Protein AF-A0AAU2QBM1-F1 (afdb_monomer_lite)

Structure (mmCIF, N/CA/C/O backbone):
data_AF-A0AAU2QBM1-F1
#
_entry.id   AF-A0AAU2QBM1-F1
#
loop_
_atom_site.group_PDB
_atom_site.id
_atom_site.type_symbol
_atom_site.label_atom_id
_atom_site.label_alt_id
_atom_site.label_comp_id
_atom_site.label_asym_id
_atom_site.label_entity_id
_atom_site.label_seq_id
_atom_site.pdbx_PDB_ins_code
_atom_site.Cartn_x
_atom_site.Cartn_y
_atom_site.Cartn_z
_atom_site.occupancy
_atom_site.B_iso_or_equiv
_atom_site.auth_seq_id
_atom_site.auth_comp_id
_atom_site.auth_asym_id
_atom_site.auth_atom_id
_atom_site.pdbx_PDB_model_num
ATOM 1 N N . MET A 1 1 ? -12.060 -8.589 1.782 1.00 84.38 1 MET A N 1
ATOM 2 C CA . MET A 1 1 ? -11.756 -8.200 0.388 1.00 84.38 1 MET A CA 1
ATOM 3 C C . MET A 1 1 ? -10.294 -7.790 0.314 1.00 84.38 1 MET A C 1
ATOM 5 O O . MET A 1 1 ? -9.811 -7.273 1.312 1.00 84.38 1 MET A O 1
ATOM 9 N N . ALA A 1 2 ? -9.601 -8.033 -0.800 1.00 94.75 2 ALA A N 1
ATOM 10 C CA . ALA A 1 2 ? -8.190 -7.682 -0.971 1.00 94.75 2 ALA A CA 1
ATOM 11 C C . ALA A 1 2 ? -7.940 -7.076 -2.361 1.00 94.75 2 ALA A C 1
ATOM 13 O O . ALA A 1 2 ? -8.653 -7.408 -3.308 1.00 94.75 2 ALA A O 1
ATOM 14 N N . LEU A 1 3 ? -6.931 -6.208 -2.459 1.00 97.38 3 LEU A N 1
ATOM 15 C CA . LEU A 1 3 ? -6.384 -5.665 -3.703 1.00 97.38 3 LEU A CA 1
ATOM 16 C C . LEU A 1 3 ? -4.917 -6.092 -3.802 1.00 97.38 3 LEU A C 1
ATOM 18 O O . LEU A 1 3 ? -4.170 -5.918 -2.843 1.00 97.38 3 LEU A O 1
ATOM 22 N N . ALA A 1 4 ? -4.524 -6.622 -4.955 1.00 97.75 4 ALA A N 1
ATOM 23 C CA . ALA A 1 4 ? -3.133 -6.844 -5.329 1.00 97.75 4 ALA A CA 1
ATOM 24 C C . ALA A 1 4 ? -2.835 -6.013 -6.583 1.00 97.75 4 ALA A C 1
ATOM 26 O O . ALA A 1 4 ? -3.714 -5.862 -7.434 1.00 97.75 4 ALA A O 1
ATOM 27 N N . PHE A 1 5 ? -1.631 -5.457 -6.674 1.00 97.06 5 PHE A N 1
ATOM 28 C CA . PHE A 1 5 ? -1.228 -4.550 -7.747 1.00 97.06 5 PHE A CA 1
ATOM 29 C C . PHE A 1 5 ? 0.229 -4.793 -8.155 1.00 97.06 5 PHE A C 1
ATOM 31 O O . PHE A 1 5 ? 1.019 -5.302 -7.360 1.00 97.06 5 PHE A O 1
ATOM 38 N N . ASP A 1 6 ? 0.568 -4.403 -9.387 1.00 96.81 6 ASP A N 1
ATOM 39 C CA . ASP A 1 6 ? 1.933 -4.421 -9.920 1.00 96.81 6 ASP A CA 1
ATOM 40 C C . ASP A 1 6 ? 2.498 -2.988 -10.011 1.00 96.81 6 ASP A C 1
ATOM 42 O O . ASP A 1 6 ? 1.764 -2.054 -10.337 1.00 96.81 6 ASP A O 1
ATOM 46 N N . THR A 1 7 ? 3.809 -2.818 -9.823 1.00 95.62 7 THR A N 1
ATOM 47 C CA . THR A 1 7 ? 4.526 -1.527 -9.922 1.00 95.62 7 THR A CA 1
ATOM 48 C C . THR A 1 7 ? 5.502 -1.560 -11.094 1.00 95.62 7 THR A C 1
ATOM 50 O O . THR A 1 7 ? 6.474 -2.307 -11.017 1.00 95.62 7 THR A O 1
ATOM 53 N N . TYR A 1 8 ? 5.283 -0.808 -12.186 1.00 96.81 8 TYR A N 1
ATOM 54 C CA . TYR A 1 8 ? 6.152 -0.807 -13.397 1.00 96.81 8 TYR A CA 1
ATOM 55 C C . TYR A 1 8 ? 6.416 -2.205 -14.011 1.00 96.81 8 TYR A C 1
ATOM 57 O O . TYR A 1 8 ? 7.323 -2.417 -14.826 1.00 96.81 8 TYR A O 1
ATOM 65 N N . ASN A 1 9 ? 5.610 -3.182 -13.606 1.00 96.38 9 ASN A N 1
ATOM 66 C CA . ASN A 1 9 ? 5.721 -4.603 -13.893 1.00 96.38 9 ASN A CA 1
ATOM 67 C C . ASN A 1 9 ? 4.333 -5.149 -14.246 1.00 96.38 9 ASN A C 1
ATOM 69 O O . ASN A 1 9 ? 3.334 -4.436 -14.150 1.00 96.38 9 ASN A O 1
ATOM 73 N N . GLY A 1 10 ? 4.284 -6.413 -14.677 1.00 95.69 10 GLY A N 1
ATOM 74 C CA . GLY A 1 10 ? 3.030 -7.100 -14.985 1.00 95.69 10 GLY A CA 1
ATOM 75 C C . GLY A 1 10 ? 2.148 -6.309 -15.953 1.00 95.69 10 GLY A C 1
ATOM 76 O O . GLY A 1 10 ? 2.614 -5.885 -17.017 1.00 95.69 10 GLY A O 1
ATOM 77 N N . TYR A 1 11 ? 0.888 -6.101 -15.571 1.00 96.94 11 TYR A N 1
ATOM 78 C CA . TYR A 1 11 ? -0.088 -5.372 -16.392 1.00 96.94 11 TYR A CA 1
ATOM 79 C C . TYR A 1 11 ? -0.154 -3.869 -16.100 1.00 96.94 11 TYR A C 1
ATOM 81 O O . TYR A 1 11 ? -0.832 -3.142 -16.827 1.00 96.94 11 TYR A O 1
ATOM 89 N N . SER A 1 12 ? 0.558 -3.390 -15.080 1.00 96.50 12 SER A N 1
ATOM 90 C CA . SER A 1 12 ? 0.674 -1.957 -14.817 1.00 96.50 12 SER A CA 1
ATOM 91 C C . SER A 1 12 ? 1.526 -1.262 -15.883 1.00 96.50 12 SER A C 1
ATOM 93 O O . SER A 1 12 ? 2.405 -1.859 -16.515 1.00 96.50 12 SER A O 1
ATOM 95 N N . GLY A 1 13 ? 1.235 0.020 -16.107 1.00 96.50 13 GLY A N 1
ATOM 96 C CA . GLY A 1 13 ? 2.022 0.883 -16.988 1.00 96.50 13 GLY A CA 1
ATOM 97 C C . GLY A 1 13 ? 3.340 1.345 -16.354 1.00 96.50 13 GLY A C 1
ATOM 98 O O . GLY A 1 13 ? 3.752 0.845 -15.310 1.00 96.50 13 GLY A O 1
ATOM 99 N N . GLY A 1 14 ? 3.972 2.336 -16.988 1.00 95.19 14 GLY A N 1
ATOM 100 C CA . GLY A 1 14 ? 5.231 2.946 -16.546 1.00 95.19 14 GLY A CA 1
ATOM 101 C C . GLY A 1 14 ? 6.395 2.625 -17.485 1.00 95.19 14 GLY A C 1
ATOM 102 O O . GLY A 1 14 ? 6.496 1.511 -17.986 1.00 95.19 14 GLY A O 1
ATOM 103 N N . GLU A 1 15 ? 7.263 3.607 -17.732 1.00 95.50 15 GLU A N 1
ATOM 104 C CA . GLU A 1 15 ? 8.471 3.453 -18.549 1.00 95.50 15 GLU A CA 1
ATOM 105 C C . GLU A 1 15 ? 9.669 4.174 -17.898 1.00 95.50 15 GLU A C 1
ATOM 107 O O . GLU A 1 15 ?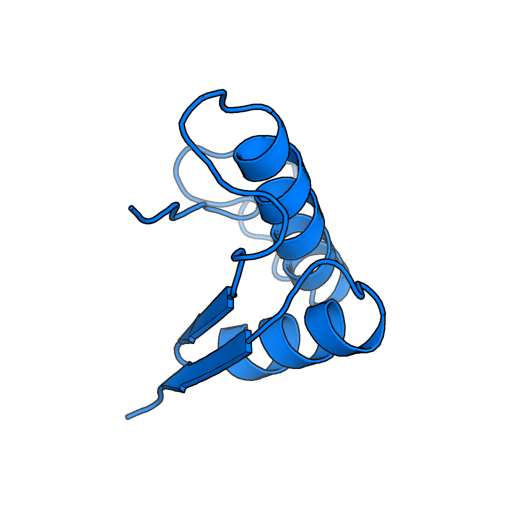 9.486 5.275 -17.367 1.00 95.50 15 GLU A O 1
ATOM 112 N N . PRO A 1 16 ? 10.890 3.604 -17.949 1.00 95.38 16 PRO A N 1
ATOM 113 C CA . PRO A 1 16 ? 11.206 2.273 -18.478 1.00 95.38 16 PRO A CA 1
ATOM 114 C C . PRO A 1 16 ? 10.593 1.125 -17.652 1.00 95.38 16 PRO A C 1
ATOM 116 O O . PRO A 1 16 ? 10.409 1.238 -16.441 1.00 95.38 16 PRO A O 1
ATOM 119 N N . ARG A 1 17 ? 10.257 0.007 -18.304 1.00 96.75 17 ARG A N 1
ATOM 120 C CA . ARG A 1 17 ? 9.747 -1.204 -17.626 1.00 96.75 17 ARG A CA 1
ATOM 121 C C . ARG A 1 17 ? 10.751 -1.779 -16.621 1.00 96.75 17 ARG A C 1
ATOM 123 O O . ARG A 1 17 ? 11.961 -1.634 -16.784 1.00 96.75 17 ARG A O 1
ATOM 130 N N . HIS A 1 18 ? 10.236 -2.502 -15.622 1.00 94.75 18 HIS A N 1
ATOM 131 C CA . HIS A 1 18 ? 11.029 -3.233 -14.621 1.00 94.75 18 HIS A CA 1
ATOM 132 C C . HIS A 1 18 ? 11.904 -2.344 -13.723 1.00 94.75 18 HIS A C 1
ATOM 134 O O . HIS A 1 18 ? 12.939 -2.782 -13.215 1.00 94.75 18 HIS A O 1
ATOM 140 N N . ILE A 1 19 ? 11.481 -1.099 -13.491 1.00 95.56 19 ILE A N 1
ATOM 141 C CA . ILE A 1 19 ? 12.088 -0.257 -12.461 1.00 95.56 19 ILE A CA 1
ATOM 142 C C . ILE A 1 19 ? 11.678 -0.762 -11.078 1.00 95.56 19 ILE A C 1
ATOM 144 O O . ILE A 1 19 ? 10.499 -0.960 -10.793 1.00 95.56 19 ILE A O 1
ATOM 148 N N . SER A 1 20 ? 12.670 -0.861 -10.196 1.00 93.31 20 SER A N 1
ATOM 149 C CA . SER A 1 20 ? 12.479 -1.059 -8.763 1.00 93.31 20 SER A CA 1
ATOM 150 C C . SER A 1 20 ? 12.913 0.202 -8.025 1.00 93.31 20 SER A C 1
ATOM 152 O O . SER A 1 20 ? 14.106 0.468 -7.892 1.00 93.31 20 SER A O 1
ATOM 154 N N . SER A 1 21 ? 11.946 0.986 -7.549 1.00 95.00 21 SER A N 1
ATOM 155 C CA . SER A 1 21 ? 12.193 2.202 -6.770 1.00 95.00 21 SER A CA 1
ATOM 156 C C . SER A 1 21 ? 11.410 2.150 -5.469 1.00 95.00 21 SER A C 1
ATOM 158 O O . SER A 1 21 ? 10.186 2.054 -5.491 1.00 95.00 21 SER A O 1
ATOM 160 N N . ALA A 1 22 ? 12.112 2.255 -4.338 1.00 94.50 22 ALA A N 1
ATOM 161 C CA . ALA A 1 22 ? 11.493 2.241 -3.013 1.00 94.50 22 ALA A CA 1
ATOM 162 C C . ALA A 1 22 ? 10.423 3.332 -2.863 1.00 94.50 22 ALA A C 1
ATOM 164 O O . ALA A 1 22 ? 9.372 3.082 -2.286 1.00 94.50 22 ALA A O 1
ATOM 165 N N . VAL A 1 23 ? 10.667 4.517 -3.429 1.00 96.06 23 VAL A N 1
ATOM 166 C CA . VAL A 1 23 ? 9.715 5.635 -3.381 1.00 96.06 23 VAL A CA 1
ATOM 167 C C . VAL A 1 23 ? 8.445 5.303 -4.162 1.00 96.06 23 VAL A C 1
ATOM 169 O O . VAL A 1 23 ? 7.353 5.531 -3.661 1.00 96.06 23 VAL A O 1
ATOM 172 N N . ILE A 1 24 ? 8.580 4.710 -5.354 1.00 96.75 24 ILE A N 1
ATOM 173 C CA . ILE A 1 24 ? 7.424 4.329 -6.179 1.00 96.75 24 ILE A CA 1
ATOM 174 C C . ILE A 1 24 ? 6.622 3.219 -5.491 1.00 96.75 24 ILE A C 1
ATOM 176 O O . ILE A 1 24 ? 5.405 3.308 -5.422 1.00 96.75 24 ILE A O 1
ATOM 180 N N . PHE A 1 25 ? 7.287 2.214 -4.912 1.00 96.62 25 PHE A N 1
ATOM 181 C CA . PHE A 1 25 ? 6.590 1.154 -4.178 1.00 96.62 25 PHE A CA 1
ATOM 182 C C . PHE A 1 25 ? 5.794 1.683 -2.980 1.00 96.62 25 PHE A C 1
ATOM 184 O O . PHE A 1 25 ? 4.695 1.201 -2.725 1.00 96.62 25 PHE A O 1
ATOM 191 N N . VAL A 1 26 ? 6.341 2.653 -2.239 1.00 98.12 26 VAL A N 1
ATOM 192 C CA . VAL A 1 26 ? 5.627 3.312 -1.134 1.00 98.12 26 VAL A CA 1
ATOM 193 C C . VAL A 1 26 ? 4.412 4.078 -1.662 1.00 98.12 26 VAL A C 1
ATOM 195 O O . VAL A 1 26 ? 3.320 3.929 -1.117 1.00 98.12 26 VAL A O 1
ATOM 198 N N . GLU A 1 27 ? 4.576 4.829 -2.751 1.00 98.06 27 GLU A N 1
ATOM 199 C CA . GLU A 1 27 ? 3.483 5.589 -3.363 1.00 98.06 27 GLU A CA 1
ATOM 200 C C . GLU A 1 27 ? 2.359 4.689 -3.891 1.00 98.06 27 GLU A C 1
ATOM 202 O O . GLU A 1 27 ? 1.181 4.998 -3.717 1.00 98.06 27 GLU A O 1
ATOM 207 N N . ASP A 1 28 ? 2.688 3.525 -4.449 1.00 97.81 28 ASP A N 1
ATOM 208 C CA . ASP A 1 28 ? 1.677 2.583 -4.929 1.00 97.81 28 ASP A CA 1
ATOM 209 C C . ASP A 1 28 ? 0.805 2.023 -3.792 1.00 97.81 28 ASP A C 1
ATOM 211 O O . ASP A 1 28 ? -0.383 1.757 -4.001 1.00 97.81 28 ASP A O 1
ATOM 215 N N . PHE A 1 29 ? 1.327 1.912 -2.561 1.00 98.31 29 PHE A N 1
ATOM 216 C CA . PHE A 1 29 ? 0.478 1.615 -1.401 1.00 98.31 29 PHE A CA 1
ATOM 217 C C . PHE A 1 29 ? -0.526 2.744 -1.134 1.00 98.31 29 PHE A C 1
ATOM 219 O O . PHE A 1 29 ? -1.700 2.453 -0.890 1.00 98.31 29 PHE A O 1
ATOM 226 N N . HIS A 1 30 ? -0.110 4.012 -1.218 1.00 98.38 30 HIS A N 1
ATOM 227 C CA . HIS A 1 30 ? -1.014 5.161 -1.068 1.00 98.38 30 HIS A CA 1
ATOM 228 C C . HIS A 1 30 ? -2.081 5.185 -2.168 1.00 98.38 30 HIS A C 1
ATOM 230 O O . HIS A 1 30 ? -3.270 5.323 -1.866 1.00 98.38 30 HIS A O 1
ATOM 236 N N . ALA A 1 31 ? -1.687 4.937 -3.419 1.00 98.38 31 ALA A N 1
ATOM 237 C CA . ALA A 1 31 ? -2.608 4.826 -4.547 1.00 98.38 31 ALA A CA 1
ATOM 238 C C . ALA A 1 31 ? -3.606 3.665 -4.370 1.00 98.38 31 ALA A C 1
ATOM 240 O O . ALA A 1 31 ? -4.793 3.797 -4.686 1.00 98.38 31 ALA A O 1
ATOM 241 N N . GLY A 1 32 ? -3.162 2.535 -3.811 1.00 98.12 32 GLY A N 1
ATOM 242 C CA . GLY A 1 32 ? -4.031 1.415 -3.446 1.00 98.12 32 GLY A CA 1
ATOM 243 C C . GLY A 1 32 ? -5.070 1.790 -2.384 1.00 98.12 32 GLY A C 1
ATOM 244 O O . GLY A 1 32 ? -6.248 1.449 -2.527 1.00 98.12 32 GLY A O 1
ATOM 245 N N . VAL A 1 33 ? -4.664 2.534 -1.348 1.00 98.38 33 VAL A N 1
ATOM 246 C CA . VAL A 1 33 ? -5.567 3.070 -0.311 1.00 98.38 33 VAL A CA 1
ATOM 247 C C . VAL A 1 33 ? -6.583 4.038 -0.922 1.00 98.38 33 VAL A C 1
ATOM 249 O O . VAL A 1 33 ? -7.777 3.938 -0.623 1.00 98.38 33 VAL A O 1
ATOM 252 N N . ASP A 1 34 ? -6.144 4.928 -1.815 1.00 98.19 34 ASP A N 1
ATOM 253 C CA . ASP A 1 34 ? -7.022 5.851 -2.540 1.00 98.19 34 ASP A CA 1
ATOM 254 C C . ASP A 1 34 ? -8.069 5.103 -3.360 1.00 98.19 34 ASP A C 1
ATOM 256 O O . ASP A 1 34 ? -9.272 5.347 -3.212 1.00 98.19 34 ASP A O 1
ATOM 260 N N .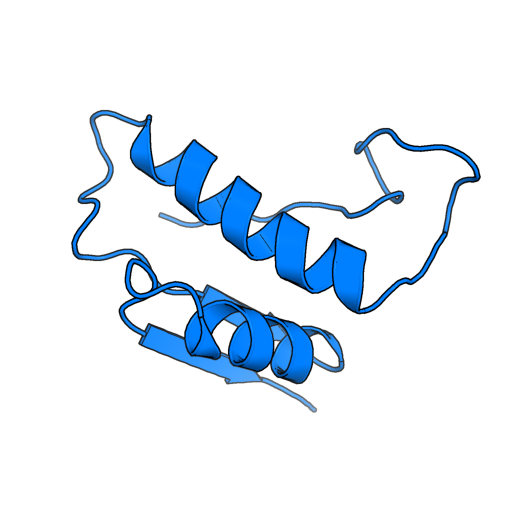 TYR A 1 35 ? -7.624 4.145 -4.177 1.00 98.12 35 TYR A N 1
ATOM 261 C CA . TYR A 1 35 ? -8.505 3.340 -5.011 1.00 98.12 35 TYR A CA 1
ATOM 262 C C . TYR A 1 35 ? -9.538 2.584 -4.175 1.00 98.12 35 TYR A C 1
ATOM 264 O O . TYR A 1 35 ? -10.738 2.658 -4.469 1.00 98.12 35 TYR A O 1
ATOM 272 N N . LEU A 1 36 ? -9.101 1.893 -3.116 1.00 97.81 36 LEU A N 1
ATOM 273 C CA . LEU A 1 36 ? -9.995 1.169 -2.212 1.00 97.81 36 LEU A CA 1
ATOM 274 C C . LEU A 1 36 ? -11.011 2.111 -1.571 1.00 97.81 36 LEU A C 1
ATOM 276 O O . LEU A 1 36 ? -12.197 1.791 -1.531 1.00 97.81 36 LEU A O 1
ATOM 280 N N . GLY A 1 37 ? -10.579 3.300 -1.156 1.00 96.56 37 GLY A N 1
ATOM 281 C CA . GLY A 1 37 ? -11.456 4.282 -0.537 1.00 96.56 37 GLY A CA 1
ATOM 282 C C . GLY A 1 37 ? -12.526 4.871 -1.464 1.00 96.56 37 GLY A C 1
ATOM 283 O O . GLY A 1 37 ? -13.435 5.537 -0.970 1.00 96.56 37 GLY A O 1
ATOM 284 N N . THR A 1 38 ? -12.444 4.654 -2.780 1.00 97.19 38 THR A N 1
ATOM 285 C CA . THR A 1 38 ? -13.492 5.059 -3.741 1.00 97.19 38 THR A CA 1
ATOM 286 C C . THR A 1 38 ? -14.585 4.006 -3.945 1.00 97.19 38 THR A C 1
ATOM 288 O O . THR A 1 38 ? -15.550 4.260 -4.663 1.00 97.19 38 THR A O 1
ATOM 291 N N . ARG A 1 39 ? -14.444 2.808 -3.363 1.00 97.25 39 ARG A N 1
ATOM 292 C CA . ARG A 1 39 ? -15.412 1.717 -3.523 1.00 97.25 39 ARG A CA 1
ATOM 293 C C . ARG A 1 39 ? -16.494 1.808 -2.445 1.00 97.25 39 ARG A C 1
ATOM 295 O O . ARG A 1 39 ? -16.178 1.779 -1.263 1.00 97.25 39 ARG A O 1
ATOM 302 N N . GLU A 1 40 ? -17.767 1.831 -2.839 1.00 97.06 40 GLU A N 1
ATOM 303 C CA . GLU A 1 40 ? -18.907 1.963 -1.906 1.00 97.06 40 GLU A CA 1
ATOM 304 C C . GLU A 1 40 ? -18.994 0.832 -0.867 1.00 97.06 40 GLU A C 1
ATOM 306 O O . GLU A 1 40 ? -19.504 1.023 0.231 1.00 97.06 40 GLU A O 1
ATOM 311 N N . PHE A 1 41 ? -18.474 -0.351 -1.199 1.00 95.94 41 PHE A N 1
ATOM 312 C CA . PHE A 1 41 ? -18.444 -1.521 -0.316 1.00 95.94 41 PHE A CA 1
ATOM 313 C C . PHE A 1 41 ? -17.190 -1.599 0.577 1.00 95.94 41 PHE A C 1
ATOM 315 O O . PHE A 1 41 ? -16.979 -2.616 1.241 1.00 95.94 41 PHE A O 1
ATOM 322 N N . VAL A 1 42 ? -16.330 -0.575 0.580 1.00 97.94 42 VAL A N 1
ATOM 323 C CA . VAL A 1 42 ? -15.134 -0.502 1.434 1.00 97.94 42 VAL A CA 1
ATOM 324 C C . VAL A 1 42 ? -15.349 0.504 2.554 1.00 97.94 42 VAL A C 1
ATOM 326 O O . VAL A 1 42 ? -15.600 1.681 2.315 1.00 97.94 42 VAL A O 1
ATOM 329 N N . ASP A 1 43 ? -15.161 0.051 3.790 1.00 97.56 43 ASP A N 1
ATOM 330 C CA . ASP A 1 43 ? -15.054 0.938 4.944 1.00 97.56 43 ASP A CA 1
ATOM 331 C C . ASP A 1 43 ? -13.646 1.552 5.001 1.00 97.56 43 ASP A C 1
ATOM 333 O O . ASP A 1 43 ? -12.654 0.857 5.246 1.00 97.56 43 ASP A O 1
ATOM 337 N N . ARG A 1 44 ? -13.565 2.867 4.767 1.00 96.12 44 ARG A N 1
ATOM 338 C CA . ARG A 1 44 ? -12.304 3.625 4.745 1.00 96.12 44 ARG A CA 1
ATOM 339 C C . ARG A 1 44 ? -11.574 3.609 6.087 1.00 96.12 44 ARG A C 1
ATOM 341 O O . ARG A 1 44 ? -10.349 3.688 6.096 1.00 96.12 44 ARG A O 1
ATOM 348 N N . GLU A 1 45 ? -12.287 3.430 7.198 1.00 97.62 45 GLU A N 1
ATOM 349 C CA . GLU A 1 45 ? -11.684 3.349 8.533 1.00 97.62 45 GLU A CA 1
ATOM 350 C C . GLU A 1 45 ? -11.184 1.941 8.878 1.00 97.62 45 GLU A C 1
ATOM 352 O O . GLU A 1 45 ? -10.773 1.681 10.009 1.00 97.62 45 GLU A O 1
ATOM 357 N N . ARG A 1 46 ? -11.197 1.011 7.915 1.00 97.94 46 ARG A N 1
ATOM 358 C CA . ARG A 1 46 ? -10.772 -0.385 8.105 1.00 97.94 46 ARG A CA 1
ATOM 359 C C . ARG A 1 46 ? -9.816 -0.882 7.021 1.00 97.94 46 ARG A C 1
ATOM 361 O O . ARG A 1 46 ? -9.729 -2.086 6.779 1.00 97.94 46 ARG A O 1
ATOM 368 N N . ILE A 1 47 ? -9.085 0.029 6.382 1.00 98.62 47 ILE A N 1
ATOM 369 C CA . ILE A 1 47 ? -8.061 -0.314 5.390 1.00 98.62 47 ILE A CA 1
ATOM 370 C C . ILE A 1 47 ? -6.746 -0.656 6.106 1.00 98.62 47 ILE A C 1
ATOM 372 O O . ILE A 1 47 ? -6.265 0.098 6.948 1.00 98.62 47 ILE A O 1
ATOM 376 N N . GLY A 1 48 ? -6.157 -1.800 5.761 1.00 98.38 48 GLY A N 1
ATOM 377 C CA . GLY A 1 48 ? -4.822 -2.212 6.194 1.00 98.38 48 GLY A CA 1
ATOM 378 C C . GLY A 1 48 ? -3.982 -2.673 5.006 1.00 98.38 48 GLY A C 1
ATOM 379 O O . GLY A 1 48 ? -4.523 -2.937 3.931 1.00 98.38 48 GLY A O 1
ATOM 380 N N . VAL A 1 49 ? -2.669 -2.777 5.204 1.00 98.38 49 VAL A N 1
ATOM 381 C CA . VAL A 1 49 ? -1.714 -3.193 4.166 1.00 98.38 49 VAL A CA 1
ATOM 382 C C . VAL A 1 49 ? -0.951 -4.449 4.582 1.00 98.38 49 VAL A C 1
ATOM 384 O O . VAL A 1 49 ? -0.666 -4.671 5.761 1.00 98.38 49 VAL A O 1
ATOM 387 N N . LEU A 1 50 ? -0.619 -5.276 3.594 1.00 98.12 50 LEU A N 1
ATOM 388 C CA . LEU A 1 50 ? 0.175 -6.491 3.744 1.00 98.12 50 LEU A CA 1
ATOM 389 C C . LEU A 1 50 ? 1.386 -6.391 2.814 1.00 98.12 50 LEU A C 1
ATOM 391 O O . LEU A 1 50 ? 1.211 -6.255 1.605 1.00 98.12 50 LEU A O 1
ATOM 395 N N . GLY A 1 51 ? 2.592 -6.483 3.369 1.00 97.50 51 GLY A N 1
ATOM 396 C CA . GLY A 1 51 ? 3.834 -6.551 2.598 1.00 97.50 51 GLY A CA 1
ATOM 397 C C . GLY A 1 51 ? 4.490 -7.927 2.710 1.00 97.50 51 GLY A C 1
ATOM 398 O O . GLY A 1 51 ? 4.655 -8.463 3.804 1.00 97.50 51 GLY A O 1
ATOM 399 N N . ILE A 1 52 ? 4.884 -8.504 1.578 1.00 97.19 52 ILE A N 1
ATOM 400 C CA . ILE A 1 52 ? 5.564 -9.802 1.492 1.00 97.19 52 ILE A CA 1
ATOM 401 C C . ILE A 1 52 ? 7.008 -9.604 1.016 1.00 97.19 52 ILE A C 1
ATOM 403 O O . ILE A 1 52 ? 7.261 -8.870 0.054 1.00 97.19 52 ILE A O 1
ATOM 407 N N . CYS A 1 53 ? 7.959 -10.283 1.662 1.00 95.75 53 CYS A N 1
ATOM 408 C CA . CYS A 1 53 ? 9.387 -10.181 1.357 1.00 95.75 53 CYS A CA 1
ATOM 409 C C . CYS A 1 53 ? 9.851 -8.708 1.425 1.00 95.75 53 CYS A C 1
ATOM 411 O O . CYS A 1 53 ? 9.556 -8.012 2.397 1.00 95.75 53 CYS A O 1
ATOM 413 N N . GLY A 1 54 ? 10.537 -8.207 0.393 1.00 92.81 54 GLY A N 1
ATOM 414 C CA . GLY A 1 54 ? 11.023 -6.827 0.334 1.00 92.81 54 GLY A CA 1
ATOM 415 C C . GLY A 1 54 ? 9.918 -5.771 0.436 1.00 92.81 54 GLY A C 1
ATOM 416 O O . GLY A 1 54 ? 10.165 -4.693 0.961 1.00 92.81 54 GLY A O 1
ATOM 417 N N . SER A 1 55 ? 8.682 -6.082 0.030 1.00 95.44 55 SER A N 1
ATOM 418 C CA . SER A 1 55 ? 7.573 -5.121 0.134 1.00 95.44 55 SER A CA 1
ATOM 419 C C . SER A 1 55 ? 7.106 -4.863 1.570 1.00 95.44 55 SER A C 1
ATOM 421 O O . SER A 1 55 ? 6.410 -3.880 1.813 1.00 95.44 55 SER A O 1
ATOM 423 N N . GLY A 1 56 ? 7.532 -5.685 2.539 1.00 97.12 56 GLY A N 1
ATOM 424 C CA . GLY A 1 56 ? 7.269 -5.455 3.960 1.00 97.12 56 GLY A CA 1
ATOM 425 C C . GLY A 1 56 ? 7.813 -4.116 4.463 1.00 97.12 56 GLY A C 1
ATOM 426 O O . GLY A 1 56 ? 7.118 -3.412 5.194 1.00 97.12 56 GLY A O 1
ATOM 427 N N . SER A 1 57 ? 9.019 -3.723 4.040 1.00 96.69 57 SER A N 1
ATOM 428 C CA . SER A 1 57 ? 9.596 -2.429 4.428 1.00 96.69 57 SER A CA 1
ATOM 429 C C . SER A 1 57 ? 8.867 -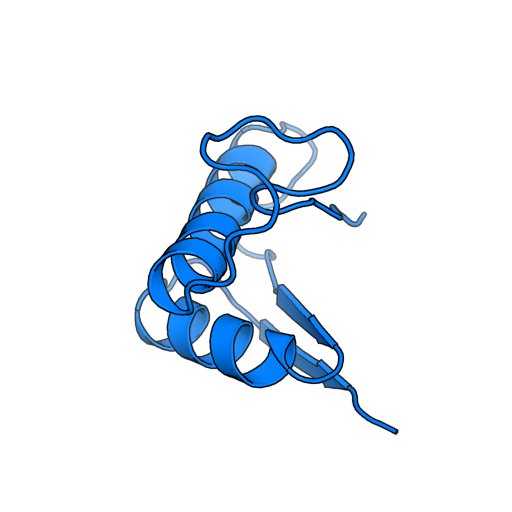1.259 3.767 1.00 96.69 57 SER A C 1
ATOM 431 O O . SER A 1 57 ? 8.602 -0.264 4.433 1.00 96.69 57 SER A O 1
ATOM 433 N N . PHE A 1 58 ? 8.467 -1.394 2.501 1.00 97.44 58 PHE A N 1
ATOM 434 C CA . PHE A 1 58 ? 7.708 -0.360 1.791 1.00 97.44 58 PHE A CA 1
ATOM 435 C C . PHE A 1 58 ? 6.311 -0.159 2.397 1.00 97.44 58 PHE A C 1
ATOM 437 O O . PHE A 1 58 ? 5.886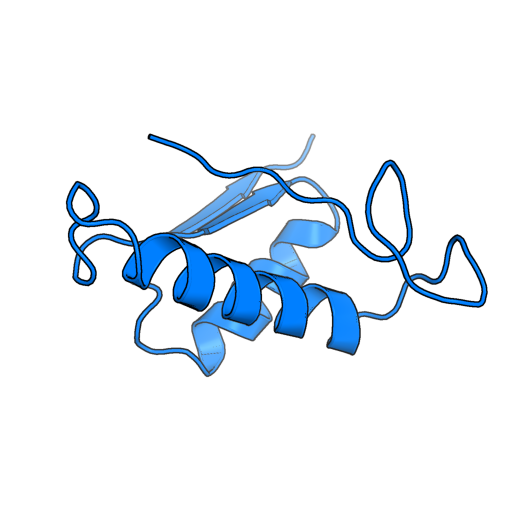 0.978 2.581 1.00 97.44 58 PHE A O 1
ATOM 444 N N . ALA A 1 59 ? 5.636 -1.239 2.804 1.00 97.88 59 ALA A N 1
ATOM 445 C CA . ALA A 1 59 ? 4.358 -1.163 3.513 1.00 97.88 59 ALA A CA 1
ATOM 446 C C . ALA A 1 59 ? 4.486 -0.427 4.862 1.00 97.88 59 ALA A C 1
ATOM 448 O O . ALA A 1 59 ? 3.629 0.388 5.207 1.00 97.88 59 ALA A O 1
ATOM 449 N N . LEU A 1 60 ? 5.571 -0.674 5.608 1.00 98.00 60 LEU A N 1
ATOM 450 C CA . LEU A 1 60 ? 5.873 0.049 6.849 1.00 98.00 60 LEU A CA 1
ATOM 451 C C . LEU A 1 60 ? 6.145 1.536 6.591 1.00 98.00 60 LEU A C 1
ATOM 453 O O . LEU A 1 60 ? 5.610 2.382 7.305 1.00 98.00 60 LEU A O 1
ATOM 457 N N . SER A 1 61 ? 6.934 1.864 5.563 1.00 98.06 61 SER A N 1
ATOM 458 C CA . SER A 1 61 ? 7.212 3.252 5.178 1.00 98.06 61 SER A CA 1
ATOM 459 C C . SER A 1 61 ? 5.953 4.004 4.739 1.00 98.06 61 SER A C 1
ATOM 461 O O . SER A 1 61 ? 5.783 5.156 5.126 1.00 98.06 61 SER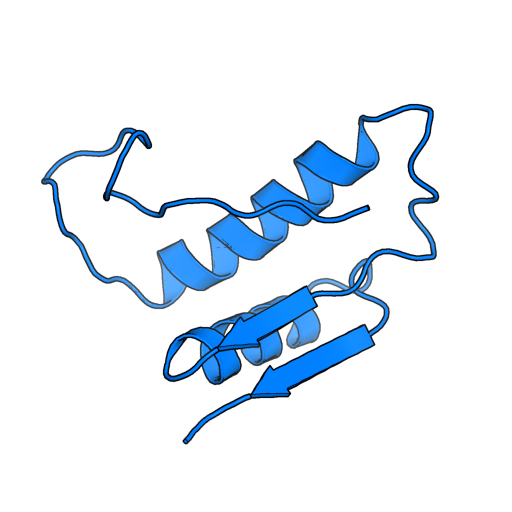 A O 1
ATOM 463 N N . ALA A 1 62 ? 5.040 3.360 4.005 1.00 98.38 62 ALA A N 1
ATOM 464 C CA . ALA A 1 62 ? 3.754 3.958 3.646 1.00 98.38 62 ALA A CA 1
ATOM 465 C C . ALA A 1 62 ? 2.905 4.242 4.897 1.00 98.38 62 ALA A C 1
ATOM 467 O O . ALA A 1 62 ? 2.445 5.362 5.120 1.00 98.38 62 ALA A O 1
ATOM 468 N N . ALA A 1 63 ? 2.752 3.249 5.775 1.00 98.38 63 ALA A N 1
ATOM 469 C CA . ALA A 1 63 ? 1.967 3.397 6.999 1.00 98.38 63 ALA A CA 1
ATOM 470 C C . ALA A 1 63 ? 2.538 4.436 7.978 1.00 98.38 63 ALA A C 1
ATOM 472 O O . ALA A 1 63 ? 1.796 4.985 8.790 1.00 98.38 63 ALA A O 1
ATOM 473 N N . GLN A 1 64 ? 3.842 4.726 7.905 1.00 98.06 64 GLN A N 1
ATOM 474 C CA . GLN A 1 64 ? 4.477 5.752 8.730 1.00 98.06 64 GLN A CA 1
ATOM 475 C C . GLN A 1 64 ? 3.897 7.153 8.481 1.00 98.06 64 GLN A C 1
ATOM 477 O O . GLN A 1 64 ? 3.856 7.962 9.409 1.00 98.06 64 GLN A O 1
ATOM 482 N N . VAL A 1 65 ? 3.473 7.454 7.249 1.00 97.62 65 VAL A N 1
ATOM 483 C CA . VAL A 1 65 ? 3.007 8.795 6.851 1.00 97.62 65 VAL A CA 1
ATOM 484 C C . VAL A 1 65 ? 1.519 8.844 6.505 1.00 97.62 65 VAL A C 1
ATOM 486 O O . VAL A 1 65 ? 0.902 9.902 6.627 1.00 97.62 65 VAL A O 1
ATOM 489 N N . ASP A 1 66 ? 0.917 7.716 6.127 1.00 98.31 66 ASP A N 1
ATOM 490 C CA . ASP A 1 66 ? -0.493 7.640 5.749 1.00 98.31 66 ASP A CA 1
ATOM 491 C C . ASP A 1 66 ? -1.358 7.052 6.868 1.00 98.31 66 ASP A C 1
ATOM 493 O O . ASP A 1 66 ? -1.534 5.842 7.010 1.00 98.31 66 ASP A O 1
ATOM 497 N N . THR A 1 67 ? -1.961 7.954 7.644 1.00 97.81 67 THR A N 1
ATOM 498 C CA . THR A 1 67 ? -2.825 7.647 8.797 1.00 97.81 67 THR A CA 1
ATOM 499 C C . THR A 1 67 ? -4.141 6.946 8.434 1.00 97.81 67 THR A C 1
ATOM 501 O O . THR A 1 67 ? -4.913 6.543 9.317 1.00 97.81 67 THR A O 1
ATOM 504 N N . ARG A 1 68 ? -4.433 6.787 7.137 1.00 98.25 68 ARG A N 1
ATOM 505 C CA . ARG A 1 68 ? -5.580 6.011 6.647 1.00 98.25 68 ARG A CA 1
ATOM 506 C C . ARG A 1 68 ? -5.305 4.509 6.727 1.00 98.25 68 ARG A C 1
ATOM 508 O O . ARG A 1 68 ? -6.255 3.736 6.814 1.00 98.25 68 ARG A O 1
ATOM 515 N N . ILE A 1 69 ? -4.035 4.098 6.762 1.00 98.56 69 ILE A N 1
ATOM 516 C CA . ILE A 1 69 ? -3.624 2.707 6.968 1.00 98.56 69 ILE A CA 1
ATOM 517 C C . ILE A 1 69 ? -3.739 2.374 8.461 1.00 98.56 69 ILE A C 1
ATOM 519 O O . ILE A 1 69 ? -2.985 2.875 9.290 1.00 98.56 69 ILE A O 1
ATOM 523 N N . LYS A 1 70 ? -4.698 1.515 8.819 1.00 98.44 70 LYS A N 1
ATOM 524 C CA . LYS A 1 70 ? -5.038 1.203 10.221 1.00 98.44 70 LYS A CA 1
ATOM 525 C C . LYS A 1 70 ? -4.318 -0.017 10.783 1.00 98.44 70 LYS A C 1
ATOM 527 O O . LYS A 1 70 ? -4.290 -0.214 11.994 1.00 98.44 70 LYS A O 1
ATOM 532 N N . ALA A 1 71 ? -3.769 -0.853 9.910 1.00 98.31 71 ALA A N 1
ATOM 533 C CA . ALA A 1 71 ? -3.020 -2.042 10.284 1.00 98.31 71 ALA A CA 1
ATOM 534 C C . ALA A 1 71 ? -1.975 -2.369 9.216 1.00 98.31 71 ALA A C 1
ATOM 536 O O . ALA A 1 71 ? -2.224 -2.189 8.022 1.00 98.31 71 ALA A O 1
ATOM 537 N N . VAL A 1 72 ? -0.832 -2.891 9.657 1.00 98.38 72 VAL A N 1
ATOM 538 C CA . VAL A 1 72 ? 0.247 -3.378 8.793 1.00 98.38 72 VAL A CA 1
ATOM 539 C C . VAL A 1 72 ? 0.571 -4.808 9.193 1.00 98.38 72 VAL A C 1
ATOM 541 O O . VAL A 1 72 ? 0.761 -5.093 10.375 1.00 98.38 72 VAL A O 1
ATOM 544 N N . ALA A 1 73 ? 0.659 -5.695 8.211 1.00 98.25 73 ALA A N 1
ATOM 545 C CA . ALA A 1 73 ? 1.207 -7.032 8.380 1.00 98.25 73 ALA A CA 1
ATOM 546 C C . ALA A 1 73 ? 2.387 -7.224 7.426 1.00 98.25 73 ALA A C 1
ATOM 548 O O . ALA A 1 73 ? 2.354 -6.768 6.281 1.00 98.25 73 ALA A O 1
ATOM 549 N N . THR A 1 74 ? 3.424 -7.915 7.888 1.00 97.88 74 THR A N 1
ATOM 550 C CA . THR A 1 74 ? 4.573 -8.284 7.062 1.00 97.88 74 THR A CA 1
ATOM 551 C C . THR A 1 74 ? 4.817 -9.784 7.142 1.00 97.88 74 THR A C 1
ATOM 553 O O . THR A 1 74 ? 4.629 -10.397 8.193 1.00 97.88 74 THR A O 1
ATOM 556 N N . VAL A 1 75 ? 5.188 -10.391 6.013 1.00 97.62 75 VAL A N 1
ATOM 557 C CA . VAL A 1 75 ? 5.459 -11.832 5.920 1.00 97.62 75 VAL A CA 1
ATOM 558 C C . VAL A 1 75 ? 6.716 -12.069 5.086 1.00 97.62 75 VAL A C 1
ATOM 560 O O . VAL A 1 75 ? 6.860 -11.531 3.989 1.00 97.62 75 VAL A O 1
ATOM 563 N N . SER A 1 76 ? 7.618 -12.908 5.583 1.00 91.75 76 SER A N 1
ATOM 564 C CA . SER A 1 76 ? 8.806 -13.388 4.869 1.00 91.75 76 SER A CA 1
ATOM 565 C C . SER A 1 76 ? 9.024 -14.876 5.155 1.00 91.75 76 SER A C 1
ATOM 567 O O . SER A 1 76 ? 8.596 -15.357 6.204 1.00 91.75 76 SER A O 1
ATOM 569 N N . MET A 1 77 ? 9.678 -15.587 4.231 1.00 79.25 77 MET A N 1
ATOM 570 C CA . MET A 1 77 ? 10.263 -16.915 4.483 1.00 79.25 77 MET 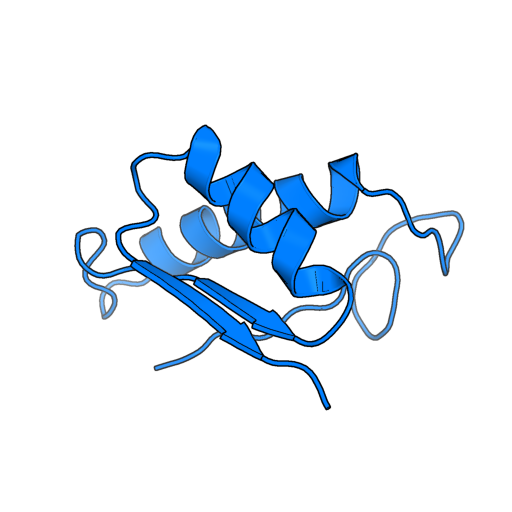A CA 1
ATOM 571 C C . MET A 1 77 ? 11.733 -16.781 4.855 1.00 79.25 77 MET A C 1
ATOM 573 O O . MET A 1 77 ? 12.369 -15.835 4.336 1.00 79.25 77 MET A O 1
#

Radius of gyration: 12.49 Å; chains: 1; bounding box: 31×26×29 Å

pLDDT: mean 96.64, std 2.83, range [79.25, 98.62]

Secondary structure (DSSP, 8-state):
------SSSTT---SSTT---HHHHHHHHHHHHHHHHT-TT--GGG--EEEETTHHHHHHHHHHH-TT---EEEE--

Foldseek 3Di:
DDDDDDQLDDPDNDPPRPDDDLVSLLVVVVVVLVVQVVDPPHDQQPAADEAEDPSLVSSVVNVVPDVSHPYYHYYYD

Sequence (77 aa):
MALAFDTYNGYSGGEPRHISSAVIFVEDFHAGVDYLGTREFVDRERIGVLGICGSGSFALSAAQVDTRIKAVATVSM